Protein AF-A0A7V1M1U3-F1 (afdb_monomer_lite)

pLDDT: mean 82.76, std 16.08, range [41.19, 96.25]

Radius of gyration: 23.49 Å; chains: 1; bounding box: 42×39×68 Å

Sequence (114 aa):
MKEQLAQAQSALIEQKQAQELEQQLVEAGAIDVETAKVLAEARLRTGDATIEEVVSELAASKKFLFRSRKKSAAGSAVSGSPSAMKTPLEDLADQARQTGDRRALLRYLRQRRG

Foldseek 3Di:
DVVVVVVVVVVVVVVVLLVVLLVLLVVQAFPDSVVLSVQLVVVVVVDPDDSNRSSVVCCVPVVVRGDPPPPPDDDPDDDDDDPPPQDPLNVLVVVCVVPVDPVSVVVSVVVVVD

Secondary structure (DSSP, 8-state):
-HHHHHHHHHHHHHHHHHHHHHHHHHHTTBSSHHHHHHHHHHHHTTS---HHHHHHHHHHH-GGGB------------S--------HHHHHHHHHHHH--HHHHHHHHHHTT-

Structure (mmCIF, N/CA/C/O backbone):
data_AF-A0A7V1M1U3-F1
#
_entry.id   AF-A0A7V1M1U3-F1
#
loop_
_atom_site.group_PDB
_atom_site.id
_atom_site.type_symbol
_atom_site.label_atom_id
_atom_site.label_alt_id
_atom_site.label_comp_id
_atom_site.label_asym_id
_atom_site.label_entity_id
_atom_site.label_seq_id
_atom_site.pdbx_PDB_ins_code
_atom_site.Cartn_x
_atom_site.Cartn_y
_atom_site.Cartn_z
_atom_site.occupancy
_atom_site.B_iso_or_equiv
_atom_site.auth_seq_id
_atom_site.auth_comp_id
_atom_site.auth_asym_id
_atom_site.auth_atom_id
_atom_site.pdbx_PDB_model_num
ATOM 1 N N . MET A 1 1 ? -20.514 -2.313 31.262 1.00 66.19 1 MET A N 1
ATOM 2 C CA . MET A 1 1 ? -21.229 -2.426 29.967 1.00 66.19 1 MET A CA 1
ATOM 3 C C . MET A 1 1 ? -20.938 -1.275 29.006 1.00 66.19 1 MET A C 1
ATOM 5 O O . MET A 1 1 ? -20.500 -1.571 27.907 1.00 66.19 1 MET A O 1
ATOM 9 N N . LYS A 1 2 ? -21.126 0.009 29.364 1.00 76.62 2 LYS A N 1
ATOM 10 C CA . LYS A 1 2 ? -20.846 1.127 28.430 1.00 76.62 2 LYS A CA 1
ATOM 11 C C . LYS A 1 2 ? -19.377 1.202 27.975 1.00 76.62 2 LYS A C 1
ATOM 13 O O . LYS A 1 2 ? -19.125 1.387 26.793 1.00 76.62 2 LYS A O 1
ATOM 18 N N . GLU A 1 3 ? -18.427 0.970 28.881 1.00 77.56 3 GLU A N 1
ATOM 19 C CA . GLU A 1 3 ? -16.985 0.950 28.564 1.00 77.56 3 GLU A CA 1
ATOM 20 C C . GLU A 1 3 ? -16.582 -0.216 27.651 1.00 77.56 3 GLU A C 1
ATOM 22 O O . GLU A 1 3 ? -15.816 -0.029 26.715 1.00 77.56 3 GLU A O 1
ATOM 27 N N . GLN A 1 4 ? -17.157 -1.403 27.868 1.00 80.31 4 GLN A N 1
ATOM 28 C CA . GLN A 1 4 ? -16.930 -2.574 27.008 1.00 80.31 4 GLN A CA 1
ATOM 29 C C . GLN A 1 4 ? -17.452 -2.340 25.584 1.00 80.31 4 GLN A C 1
ATOM 31 O O . GLN A 1 4 ? -16.834 -2.776 24.619 1.00 80.31 4 GLN A O 1
ATOM 36 N N . LEU A 1 5 ? -18.570 -1.620 25.451 1.00 84.12 5 LEU A N 1
ATOM 37 C CA . LEU A 1 5 ? -19.126 -1.226 24.157 1.00 84.12 5 LEU A CA 1
ATOM 38 C C . LEU A 1 5 ? -18.211 -0.232 23.431 1.00 84.12 5 LEU A C 1
ATOM 40 O O . LEU A 1 5 ? -17.962 -0.401 22.242 1.00 84.12 5 LEU A O 1
ATOM 44 N N . ALA A 1 6 ? -17.669 0.756 24.148 1.00 84.88 6 ALA A N 1
ATOM 45 C CA . ALA A 1 6 ? -16.731 1.727 23.586 1.00 84.88 6 ALA A CA 1
ATOM 46 C C . ALA A 1 6 ? -15.411 1.073 23.138 1.00 84.88 6 ALA A C 1
ATOM 48 O O . ALA A 1 6 ? -14.944 1.345 22.037 1.00 84.88 6 ALA A O 1
ATOM 49 N N . GLN A 1 7 ? -14.854 0.161 23.943 1.00 83.56 7 GLN A N 1
ATOM 50 C CA . GLN A 1 7 ? -13.646 -0.599 23.589 1.00 83.56 7 GLN A CA 1
ATOM 51 C C . GLN A 1 7 ? -13.867 -1.524 22.388 1.00 83.56 7 GLN A C 1
ATOM 53 O O . GLN A 1 7 ? -13.019 -1.618 21.505 1.00 83.56 7 GLN A O 1
ATOM 58 N N . ALA A 1 8 ? -15.019 -2.197 22.324 1.00 85.56 8 ALA A N 1
ATOM 59 C CA . ALA A 1 8 ? -15.358 -3.026 21.174 1.00 85.56 8 ALA A CA 1
ATOM 60 C C . ALA A 1 8 ? -15.524 -2.181 19.901 1.00 85.56 8 ALA A C 1
ATOM 62 O O . ALA A 1 8 ? -15.092 -2.596 18.830 1.00 85.56 8 ALA A O 1
ATOM 63 N N . GLN A 1 9 ? -16.117 -0.988 20.010 1.00 87.62 9 GLN A N 1
ATOM 64 C CA . GLN A 1 9 ? -16.269 -0.064 18.886 1.00 87.62 9 GLN A CA 1
ATOM 65 C C . GLN A 1 9 ? -14.926 0.481 18.394 1.00 87.62 9 GLN A C 1
ATOM 67 O O . GLN A 1 9 ? -14.708 0.500 17.185 1.00 87.62 9 GLN A O 1
ATOM 72 N N . SER A 1 10 ? -14.021 0.877 19.294 1.00 86.38 10 SER A N 1
ATOM 73 C CA . SER A 1 10 ? -12.695 1.370 18.903 1.00 86.38 10 SER A CA 1
ATOM 74 C C . SER A 1 10 ? -11.872 0.284 18.215 1.00 86.38 10 SER A C 1
ATOM 76 O O . SER A 1 10 ? -11.345 0.525 17.134 1.00 86.38 10 SER A O 1
ATOM 78 N N . ALA A 1 11 ? -11.861 -0.938 18.759 1.00 86.56 11 ALA A N 1
ATOM 79 C CA . ALA A 1 11 ? -11.167 -2.071 18.146 1.00 86.56 11 ALA A CA 1
ATOM 80 C C . ALA A 1 11 ? -11.703 -2.390 16.738 1.00 86.56 11 ALA A C 1
ATOM 82 O O . ALA A 1 11 ? -10.939 -2.705 15.828 1.00 86.56 11 ALA A O 1
ATOM 83 N N . LEU A 1 12 ? -13.019 -2.267 16.533 1.00 91.12 12 LEU A N 1
ATOM 84 C CA . LEU A 1 12 ? -13.647 -2.488 15.229 1.00 91.12 12 LEU A CA 1
ATOM 85 C C . LEU A 1 12 ? -13.255 -1.394 14.222 1.00 91.12 12 LEU A C 1
ATOM 87 O O . LEU A 1 12 ? -13.033 -1.683 13.048 1.00 91.12 12 LEU A O 1
ATOM 91 N N . ILE A 1 13 ? -13.156 -0.139 14.668 1.00 89.44 13 ILE A N 1
ATOM 92 C CA . ILE A 1 13 ? -12.702 0.978 13.829 1.00 89.44 13 ILE A CA 1
ATOM 93 C C . ILE A 1 13 ? -11.239 0.778 13.424 1.00 89.44 13 ILE A C 1
ATOM 95 O O . ILE A 1 13 ? -10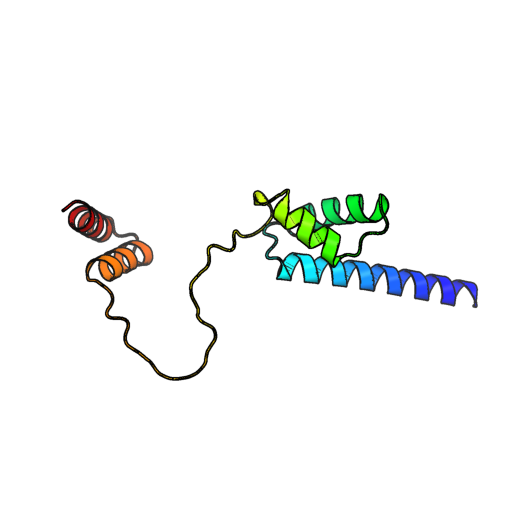.928 0.859 12.238 1.00 89.44 13 ILE A O 1
ATOM 99 N N . GLU A 1 14 ? -10.368 0.451 14.376 1.00 88.38 14 GLU A N 1
ATOM 100 C CA . GLU A 1 14 ? -8.947 0.189 14.120 1.00 88.38 14 GLU A CA 1
ATOM 101 C C . GLU A 1 14 ? -8.757 -0.973 13.140 1.00 88.38 14 GLU A C 1
ATOM 103 O O . GLU A 1 14 ? -7.996 -0.867 12.178 1.00 88.38 14 GLU A O 1
ATOM 108 N N . GLN A 1 15 ? -9.507 -2.063 13.325 1.00 90.94 15 GLN A N 1
ATOM 109 C CA . GLN A 1 15 ? -9.451 -3.211 12.426 1.00 90.94 15 GLN A CA 1
ATOM 110 C C . GLN A 1 15 ? -9.903 -2.851 11.004 1.00 90.94 15 GLN A C 1
ATOM 112 O O . GLN A 1 15 ? -9.280 -3.284 10.035 1.00 90.94 15 GLN A O 1
ATOM 117 N N . LYS A 1 16 ? -10.961 -2.042 10.866 1.00 91.50 16 LYS A N 1
ATOM 118 C CA . LYS A 1 16 ? -11.437 -1.571 9.559 1.00 91.50 16 LYS A CA 1
ATOM 119 C C . LYS A 1 16 ? -10.403 -0.702 8.856 1.00 91.50 16 LYS A C 1
ATOM 121 O O . LYS A 1 16 ? -10.144 -0.929 7.681 1.00 91.50 16 LYS A O 1
ATOM 126 N N . GLN A 1 17 ? -9.789 0.236 9.573 1.00 90.56 17 GLN A N 1
ATOM 127 C CA . GLN A 1 17 ? -8.743 1.096 9.016 1.00 90.56 17 GLN A CA 1
ATOM 128 C C . GLN A 1 17 ? -7.516 0.291 8.580 1.00 90.56 17 GLN A C 1
ATOM 130 O O . GLN A 1 17 ? -6.964 0.536 7.510 1.00 90.56 17 GLN A O 1
ATOM 135 N N . ALA A 1 18 ? -7.111 -0.707 9.371 1.00 91.00 18 ALA A N 1
ATOM 136 C CA . ALA A 1 18 ? -6.007 -1.5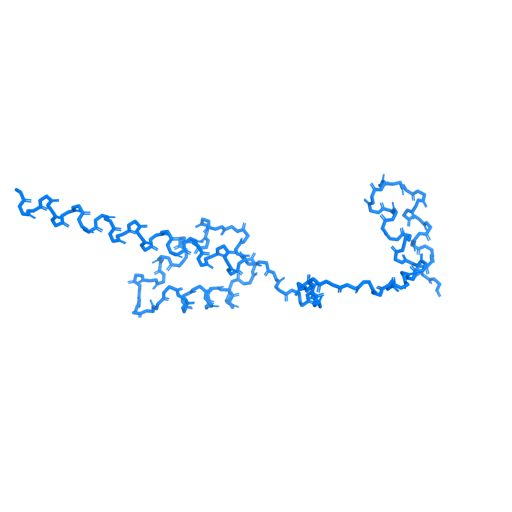91 9.012 1.00 91.00 18 ALA A CA 1
ATOM 137 C C . ALA A 1 18 ? -6.305 -2.394 7.735 1.00 91.00 18 ALA A C 1
ATOM 139 O O . ALA A 1 18 ? -5.439 -2.513 6.868 1.00 91.00 18 ALA A O 1
ATOM 140 N N . GLN A 1 19 ? -7.530 -2.912 7.605 1.00 94.19 19 GLN A N 1
ATOM 141 C CA . GLN A 1 19 ? -7.964 -3.656 6.423 1.00 94.19 19 GLN A CA 1
ATOM 142 C C . GLN A 1 19 ? -8.059 -2.759 5.180 1.00 94.19 19 GLN A C 1
ATOM 144 O O . GLN A 1 19 ? -7.640 -3.162 4.096 1.00 94.19 19 GLN A O 1
ATOM 149 N N . GLU A 1 20 ? -8.576 -1.541 5.335 1.00 94.62 20 GLU A N 1
ATOM 150 C CA . GLU A 1 20 ? -8.661 -0.546 4.265 1.00 94.62 20 GLU A CA 1
ATOM 151 C C . GLU A 1 20 ? -7.271 -0.153 3.750 1.00 94.62 20 GLU A C 1
ATOM 153 O O . GLU A 1 20 ? -7.033 -0.163 2.542 1.00 94.62 20 GLU A O 1
ATOM 158 N N . LEU A 1 21 ? -6.323 0.108 4.656 1.00 95.25 21 LEU A N 1
ATOM 159 C CA . LEU A 1 21 ? -4.937 0.403 4.297 1.00 95.25 21 LEU A CA 1
ATOM 160 C C . LEU A 1 21 ? -4.296 -0.748 3.513 1.00 95.25 21 LEU A C 1
ATOM 162 O O . LEU A 1 21 ? -3.659 -0.521 2.484 1.00 95.25 21 LEU A O 1
ATOM 166 N N . GLU A 1 22 ? -4.466 -1.982 3.982 1.00 95.88 22 GLU A N 1
ATOM 167 C CA . GLU A 1 22 ? -3.925 -3.163 3.310 1.00 95.88 22 GLU A CA 1
ATOM 168 C C . GLU A 1 22 ? -4.503 -3.318 1.899 1.00 95.88 22 GLU A C 1
ATOM 170 O O . GLU A 1 22 ? -3.756 -3.516 0.936 1.00 95.88 22 GLU A O 1
ATOM 175 N N . GLN A 1 23 ? -5.818 -3.143 1.755 1.00 96.25 23 GLN A N 1
ATOM 176 C CA . GLN A 1 23 ? -6.489 -3.211 0.464 1.00 96.25 23 GLN A CA 1
ATOM 177 C C . GLN A 1 23 ? -5.955 -2.148 -0.507 1.00 96.25 23 GLN A C 1
ATOM 179 O O . GLN A 1 23 ? -5.599 -2.478 -1.641 1.00 96.25 23 GLN A O 1
ATOM 184 N N . GLN A 1 24 ? -5.806 -0.898 -0.062 1.00 95.81 24 GLN A N 1
ATOM 185 C CA . GLN A 1 24 ? -5.271 0.171 -0.908 1.00 95.81 24 GLN A CA 1
ATOM 186 C C . GLN A 1 24 ? -3.814 -0.063 -1.316 1.00 95.81 24 GLN A C 1
ATOM 188 O O . GLN A 1 24 ? -3.434 0.222 -2.453 1.00 95.81 24 GLN A O 1
ATOM 193 N N . LEU A 1 25 ? -2.985 -0.619 -0.430 1.00 95.38 25 LEU A N 1
ATOM 194 C CA . LEU A 1 25 ? -1.602 -0.976 -0.756 1.00 95.38 25 LEU A CA 1
ATOM 195 C C . LEU A 1 25 ? -1.534 -2.070 -1.826 1.00 95.38 25 LEU A C 1
ATOM 197 O O . LEU A 1 25 ? -0.726 -1.979 -2.758 1.00 95.38 25 LEU A O 1
ATOM 201 N N . VAL A 1 26 ? -2.399 -3.081 -1.728 1.00 94.38 26 VAL A N 1
ATOM 202 C CA . VAL A 1 26 ? -2.512 -4.144 -2.734 1.00 94.38 26 VAL A CA 1
ATOM 203 C C . VAL A 1 26 ? -2.983 -3.577 -4.075 1.00 94.38 26 VAL A C 1
ATOM 205 O O . VAL A 1 26 ? -2.369 -3.862 -5.105 1.00 94.38 26 VAL A O 1
ATOM 208 N N . GLU A 1 27 ? -4.009 -2.726 -4.081 1.00 93.31 27 GLU A N 1
ATOM 209 C CA . GLU A 1 27 ? -4.538 -2.076 -5.290 1.00 93.31 27 GLU A CA 1
ATOM 210 C C . GLU A 1 27 ? -3.521 -1.122 -5.943 1.00 93.31 27 GLU A C 1
ATOM 212 O O . GLU A 1 27 ? -3.404 -1.053 -7.173 1.00 93.31 27 GLU A O 1
ATOM 217 N N . ALA A 1 28 ? -2.708 -0.439 -5.134 1.00 92.31 28 ALA A N 1
ATOM 218 C CA . ALA A 1 28 ? -1.574 0.358 -5.596 1.00 92.31 28 ALA A CA 1
ATOM 219 C C . ALA A 1 28 ? -0.428 -0.502 -6.164 1.00 92.31 28 ALA A C 1
ATOM 221 O O . ALA A 1 28 ? 0.470 0.017 -6.835 1.00 92.31 28 ALA A O 1
ATOM 222 N N . GLY A 1 29 ? -0.467 -1.819 -5.951 1.00 93.69 29 GLY A N 1
ATOM 223 C CA . GLY A 1 29 ? 0.497 -2.776 -6.473 1.00 93.69 29 GLY A CA 1
ATOM 224 C C . GLY A 1 29 ? 1.747 -2.906 -5.611 1.00 93.69 29 GLY A C 1
ATOM 225 O O . GLY A 1 29 ? 2.829 -3.099 -6.171 1.00 93.69 29 GLY A O 1
ATOM 226 N N . ALA A 1 30 ? 1.629 -2.790 -4.286 1.00 95.25 30 ALA A N 1
ATOM 227 C CA . ALA A 1 30 ? 2.730 -3.067 -3.370 1.00 95.25 30 ALA A CA 1
ATOM 228 C C . ALA A 1 30 ? 3.296 -4.482 -3.609 1.00 95.25 30 ALA A C 1
ATOM 230 O O . ALA A 1 30 ? 2.567 -5.463 -3.754 1.00 95.25 30 ALA A O 1
ATOM 231 N N . ILE A 1 31 ? 4.620 -4.574 -3.710 1.00 94.50 31 ILE A N 1
ATOM 232 C CA . ILE A 1 31 ? 5.361 -5.836 -3.845 1.00 94.50 31 ILE A CA 1
ATOM 233 C C . ILE A 1 31 ? 5.549 -6.466 -2.463 1.00 94.50 31 ILE A C 1
ATOM 235 O O . ILE A 1 31 ? 5.456 -7.682 -2.326 1.00 94.50 31 ILE A O 1
ATOM 239 N N . ASP A 1 32 ? 5.791 -5.620 -1.463 1.00 95.00 32 ASP A N 1
ATOM 240 C CA . ASP A 1 32 ? 5.902 -5.972 -0.053 1.00 95.00 32 ASP A CA 1
ATOM 241 C C . ASP A 1 32 ? 4.897 -5.122 0.733 1.00 95.00 32 ASP A C 1
ATOM 243 O O . ASP A 1 32 ? 5.131 -3.942 1.014 1.00 95.00 32 ASP A O 1
ATOM 247 N N . VAL A 1 33 ? 3.737 -5.721 1.004 1.00 94.62 33 VAL A N 1
ATOM 248 C CA . VAL A 1 33 ? 2.609 -5.061 1.672 1.00 94.62 33 VAL A CA 1
ATOM 249 C C . VAL A 1 33 ? 2.945 -4.742 3.126 1.00 94.62 33 VAL A C 1
ATOM 251 O O . VAL A 1 33 ? 2.622 -3.651 3.580 1.00 94.62 33 VAL A O 1
ATOM 254 N N . GLU A 1 34 ? 3.653 -5.627 3.829 1.00 95.19 34 GLU A N 1
ATOM 255 C CA . GLU A 1 34 ? 4.019 -5.430 5.237 1.00 95.19 34 GLU A CA 1
ATOM 256 C C . GLU A 1 34 ? 4.974 -4.247 5.403 1.00 95.19 34 GLU A C 1
ATOM 258 O O . GLU A 1 34 ? 4.724 -3.336 6.196 1.00 95.19 34 GLU A O 1
ATOM 263 N N . THR A 1 35 ? 6.032 -4.188 4.588 1.00 95.81 35 THR A N 1
ATOM 264 C CA . THR A 1 35 ? 6.958 -3.048 4.617 1.00 95.81 35 THR A CA 1
ATOM 265 C C . THR A 1 35 ? 6.246 -1.747 4.242 1.00 95.81 35 THR A C 1
ATOM 267 O O . THR A 1 35 ? 6.461 -0.712 4.879 1.00 95.81 35 THR A O 1
ATOM 270 N N . ALA A 1 36 ? 5.380 -1.772 3.225 1.00 95.25 36 ALA A N 1
ATOM 271 C CA . ALA A 1 36 ? 4.627 -0.588 2.822 1.00 95.25 36 ALA A CA 1
ATOM 272 C C . ALA A 1 36 ? 3.624 -0.136 3.900 1.00 95.25 36 ALA A C 1
ATOM 274 O O . ALA A 1 36 ? 3.490 1.066 4.130 1.00 95.25 36 ALA A O 1
ATOM 275 N N . LYS A 1 37 ? 2.995 -1.077 4.609 1.00 95.75 37 LYS A N 1
ATOM 276 C CA . LYS A 1 37 ? 2.077 -0.827 5.724 1.00 95.75 37 LYS A CA 1
ATOM 277 C C . LYS A 1 37 ? 2.775 -0.136 6.886 1.00 95.75 37 LYS A C 1
ATOM 279 O O . LYS A 1 37 ? 2.315 0.918 7.309 1.00 95.75 37 LYS A O 1
ATOM 284 N N . VAL A 1 38 ? 3.926 -0.642 7.335 1.00 95.69 38 VAL A N 1
ATOM 285 C CA . VAL A 1 38 ? 4.708 -0.011 8.416 1.00 95.69 38 VAL A CA 1
ATOM 286 C C . VAL A 1 38 ? 5.074 1.438 8.069 1.00 95.69 38 VAL A C 1
ATOM 288 O O . VAL A 1 38 ? 4.989 2.332 8.912 1.00 95.69 38 VAL A O 1
ATOM 291 N N . LEU A 1 39 ? 5.454 1.697 6.814 1.00 95.12 39 LEU A N 1
ATOM 292 C CA . LEU A 1 39 ? 5.778 3.049 6.353 1.00 95.12 39 LEU A CA 1
ATOM 293 C C . LEU A 1 39 ? 4.543 3.953 6.255 1.00 95.12 39 LEU A C 1
ATOM 295 O O . LEU A 1 39 ? 4.636 5.136 6.581 1.00 95.12 39 LEU A O 1
ATOM 299 N N . ALA A 1 40 ? 3.407 3.417 5.811 1.00 94.50 40 ALA A N 1
ATOM 300 C CA . ALA A 1 40 ? 2.153 4.155 5.726 1.00 94.50 40 ALA A CA 1
ATOM 301 C C . ALA A 1 40 ? 1.610 4.509 7.118 1.00 94.50 40 ALA A C 1
ATOM 303 O O . ALA A 1 40 ? 1.278 5.666 7.366 1.00 94.50 40 ALA A O 1
ATOM 304 N N . GLU A 1 41 ? 1.615 3.563 8.060 1.00 93.56 41 GLU A N 1
ATOM 305 C CA . GLU A 1 41 ? 1.233 3.798 9.456 1.00 93.56 41 GLU A CA 1
ATOM 306 C C . GLU A 1 41 ? 2.108 4.869 10.114 1.00 93.56 41 GLU A C 1
ATOM 308 O O . GLU A 1 41 ? 1.601 5.738 10.825 1.00 93.56 41 GLU A O 1
ATOM 313 N N . ALA A 1 42 ? 3.420 4.855 9.854 1.00 92.75 42 ALA A N 1
ATOM 314 C CA . ALA A 1 42 ? 4.320 5.887 10.356 1.00 92.75 42 ALA A CA 1
ATOM 315 C C . ALA A 1 42 ? 3.942 7.288 9.843 1.00 92.75 42 ALA A C 1
ATOM 317 O O . ALA A 1 42 ? 4.016 8.247 10.608 1.00 92.75 42 ALA A O 1
ATOM 318 N N . ARG A 1 43 ? 3.497 7.408 8.583 1.00 91.69 43 ARG A N 1
ATOM 319 C CA . ARG A 1 43 ? 3.054 8.685 7.998 1.00 91.69 43 ARG A CA 1
ATOM 320 C C . ARG A 1 43 ? 1.699 9.139 8.531 1.00 91.69 43 ARG A C 1
ATOM 322 O O . ARG A 1 43 ? 1.573 10.307 8.892 1.00 91.69 43 ARG A O 1
ATOM 329 N N . LEU A 1 44 ? 0.740 8.220 8.655 1.00 90.88 44 LEU A N 1
ATOM 330 C CA . LEU A 1 44 ? -0.592 8.484 9.218 1.00 90.88 44 LEU A CA 1
ATOM 331 C C . LEU A 1 44 ? -0.531 8.973 10.673 1.00 90.88 44 LEU A C 1
ATOM 333 O O . LEU A 1 44 ? -1.375 9.747 11.098 1.00 90.88 44 LEU A O 1
ATOM 337 N N . ARG A 1 45 ? 0.485 8.569 11.449 1.00 88.12 45 ARG A N 1
ATOM 338 C CA . ARG A 1 45 ? 0.689 9.079 12.819 1.00 88.12 45 ARG A CA 1
ATOM 339 C C . ARG A 1 45 ? 1.219 10.512 12.873 1.00 88.12 45 ARG A C 1
ATOM 341 O O . ARG A 1 45 ? 1.086 11.161 13.905 1.00 88.12 45 ARG A O 1
ATOM 348 N N . THR A 1 46 ? 1.882 10.976 11.815 1.00 83.12 46 THR A N 1
ATOM 349 C CA . THR A 1 46 ? 2.584 12.272 11.794 1.00 83.12 46 THR A CA 1
ATOM 350 C C . THR A 1 46 ? 1.813 13.394 11.102 1.00 83.12 46 THR A C 1
ATOM 352 O O . THR A 1 46 ? 2.266 14.535 11.148 1.00 83.12 46 THR A O 1
ATOM 355 N N . GLY A 1 47 ? 0.668 13.109 10.478 1.00 79.12 47 GLY A N 1
ATOM 356 C CA . GLY A 1 47 ? -0.142 14.128 9.815 1.00 79.12 47 GLY A CA 1
ATOM 357 C C . GLY A 1 47 ? -1.584 13.693 9.576 1.00 79.12 47 GLY A C 1
ATOM 358 O O . GLY A 1 47 ? -1.902 12.514 9.665 1.00 79.12 47 GLY A O 1
ATOM 359 N N . ASP A 1 48 ? -2.431 14.654 9.215 1.00 78.38 48 ASP A N 1
ATOM 360 C CA . ASP A 1 48 ? -3.868 14.461 8.958 1.00 78.38 48 ASP A CA 1
ATOM 361 C C . ASP A 1 48 ? -4.170 13.953 7.533 1.00 78.38 48 ASP A C 1
ATOM 363 O O . ASP A 1 48 ? -5.227 14.231 6.968 1.00 78.38 48 ASP A O 1
ATOM 367 N N . ALA A 1 49 ? -3.222 13.245 6.917 1.00 87.31 49 ALA A N 1
ATOM 368 C CA . ALA A 1 49 ? -3.387 12.730 5.564 1.00 87.31 49 ALA A CA 1
ATOM 369 C C . ALA A 1 49 ? -4.324 11.516 5.549 1.00 87.31 49 ALA A C 1
ATOM 371 O O .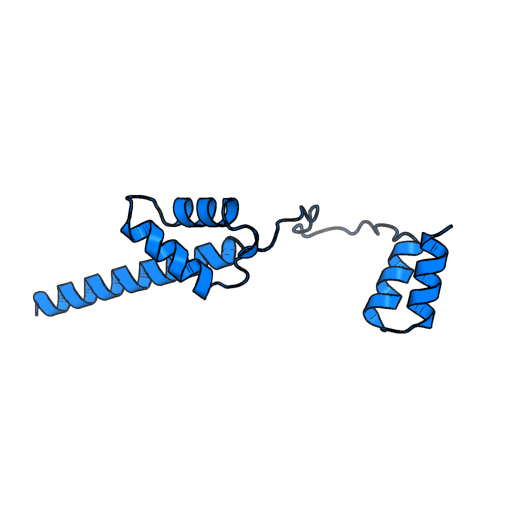 ALA A 1 49 ? -4.315 10.677 6.452 1.00 87.31 49 ALA A O 1
ATOM 372 N N . THR A 1 50 ? -5.110 11.396 4.487 1.00 91.81 50 THR A N 1
ATOM 373 C CA . THR A 1 50 ? -5.945 10.216 4.246 1.00 91.81 50 THR A CA 1
ATOM 374 C C . THR A 1 50 ? -5.092 9.010 3.839 1.00 91.81 50 THR A C 1
ATOM 376 O O . THR A 1 50 ? -3.968 9.150 3.350 1.00 91.81 50 THR A O 1
ATOM 379 N N . ILE A 1 51 ? -5.634 7.798 4.010 1.00 92.50 51 ILE A N 1
ATOM 380 C CA . ILE A 1 51 ? -4.969 6.549 3.596 1.00 92.50 51 ILE A CA 1
ATOM 381 C C . ILE A 1 51 ? -4.579 6.617 2.107 1.00 92.50 51 ILE A C 1
ATOM 383 O O . ILE A 1 51 ? -3.442 6.297 1.756 1.00 92.50 51 ILE A O 1
ATOM 387 N N . GLU A 1 52 ? -5.468 7.135 1.255 1.00 93.31 52 GLU A N 1
ATOM 388 C CA . GLU A 1 52 ? -5.238 7.270 -0.190 1.00 93.31 52 GLU A CA 1
ATOM 389 C C . GLU A 1 52 ? -4.056 8.190 -0.510 1.00 93.31 52 GLU A C 1
ATOM 391 O O . GLU A 1 52 ? -3.180 7.845 -1.310 1.00 93.31 52 GLU A O 1
ATOM 396 N N . GLU A 1 53 ? -4.000 9.355 0.139 1.00 93.75 53 GLU A N 1
ATOM 397 C CA . GLU A 1 53 ? -2.911 10.316 -0.027 1.00 93.75 53 GLU A CA 1
ATOM 398 C C . GLU A 1 53 ? -1.578 9.691 0.382 1.00 93.75 53 GLU A C 1
ATOM 400 O O . GLU A 1 53 ? -0.619 9.730 -0.394 1.00 93.75 53 GLU A O 1
ATOM 405 N N . VAL A 1 54 ? -1.538 9.024 1.538 1.00 95.19 54 VAL A N 1
ATOM 406 C CA . VAL A 1 54 ? -0.333 8.355 2.042 1.00 95.19 54 VAL A CA 1
ATOM 407 C C . VAL A 1 54 ? 0.140 7.263 1.086 1.00 95.19 54 VAL A C 1
ATOM 409 O O . VAL A 1 54 ? 1.329 7.209 0.761 1.00 95.19 54 VAL A O 1
ATOM 412 N N . VAL A 1 55 ? -0.763 6.412 0.594 1.00 94.94 55 VAL A N 1
ATOM 413 C CA . VAL A 1 55 ? -0.427 5.340 -0.354 1.00 94.94 55 VAL A CA 1
ATOM 414 C C . VAL A 1 55 ? 0.085 5.919 -1.674 1.00 94.94 55 VAL A C 1
ATOM 416 O O . VAL A 1 55 ? 1.100 5.450 -2.200 1.00 94.94 55 VAL A O 1
ATOM 419 N N . SER A 1 56 ? -0.555 6.969 -2.195 1.00 93.62 56 SER A N 1
ATOM 420 C CA . SER A 1 56 ? -0.145 7.623 -3.444 1.00 93.62 56 SER A CA 1
ATOM 421 C C . SER A 1 56 ? 1.245 8.264 -3.338 1.00 93.62 56 SER A C 1
ATOM 423 O O . SER A 1 56 ? 2.092 8.103 -4.224 1.00 93.62 56 SER A O 1
ATOM 425 N N . GLU A 1 57 ? 1.527 8.926 -2.218 1.00 93.81 57 GLU A N 1
ATOM 426 C CA . GLU A 1 57 ? 2.803 9.574 -1.947 1.00 93.81 57 GLU A CA 1
ATOM 427 C C . GLU A 1 57 ? 3.908 8.536 -1.697 1.00 93.81 57 GLU A C 1
ATOM 429 O O . GLU A 1 57 ? 5.054 8.693 -2.144 1.00 93.81 57 GLU A O 1
ATOM 434 N N . LEU A 1 58 ? 3.577 7.433 -1.021 1.00 94.38 58 LEU A N 1
ATOM 435 C CA . LEU A 1 58 ? 4.489 6.315 -0.811 1.00 94.38 58 LEU A CA 1
ATOM 436 C C . LEU A 1 58 ? 4.839 5.649 -2.148 1.00 94.38 58 LEU A C 1
ATOM 438 O O . LEU A 1 58 ? 6.018 5.411 -2.415 1.00 94.38 58 LEU A O 1
ATOM 442 N N . ALA A 1 59 ? 3.861 5.452 -3.035 1.00 93.38 59 ALA A N 1
ATOM 443 C CA . ALA A 1 59 ? 4.085 4.931 -4.383 1.00 93.38 59 ALA A CA 1
ATOM 444 C C . ALA A 1 59 ? 4.966 5.856 -5.238 1.00 93.38 59 ALA A C 1
ATOM 446 O O . ALA A 1 59 ? 5.831 5.385 -5.985 1.00 93.38 59 ALA A O 1
ATOM 447 N N . ALA A 1 60 ? 4.804 7.174 -5.101 1.00 92.00 60 ALA A N 1
ATOM 448 C CA . ALA A 1 60 ? 5.617 8.159 -5.808 1.00 92.00 60 ALA A CA 1
ATOM 449 C C . ALA A 1 60 ? 7.066 8.224 -5.287 1.00 92.00 60 ALA A C 1
ATOM 451 O O . ALA A 1 60 ? 8.010 8.272 -6.085 1.00 92.00 60 ALA A O 1
ATOM 452 N N . SER A 1 61 ? 7.248 8.206 -3.963 1.00 93.56 61 SER A N 1
ATOM 453 C CA . SER A 1 61 ? 8.546 8.399 -3.294 1.00 93.56 61 SER A CA 1
ATOM 454 C C . SER A 1 61 ? 9.364 7.112 -3.134 1.00 93.56 61 SER A C 1
ATOM 456 O O . SER A 1 61 ? 10.596 7.150 -3.169 1.00 93.56 61 SER A O 1
ATOM 458 N N . LYS A 1 62 ? 8.709 5.954 -2.998 1.00 93.31 62 LYS A N 1
ATOM 459 C CA . LYS A 1 62 ? 9.325 4.635 -2.779 1.00 93.31 62 LYS A CA 1
ATOM 460 C C . LYS A 1 62 ? 8.946 3.659 -3.890 1.00 93.31 62 LYS A C 1
ATOM 462 O O . LYS A 1 62 ? 8.487 2.552 -3.639 1.00 93.31 62 LYS A O 1
ATOM 467 N N . LYS A 1 63 ? 9.212 4.045 -5.141 1.00 91.81 63 LYS A N 1
ATOM 468 C CA . LYS A 1 63 ? 8.859 3.271 -6.351 1.00 91.81 63 LYS A CA 1
ATOM 469 C C . LYS A 1 63 ? 9.296 1.801 -6.336 1.00 91.81 63 LYS A C 1
ATOM 471 O O . LYS A 1 63 ? 8.683 0.999 -7.019 1.00 91.81 63 LYS A O 1
ATOM 476 N N . PHE A 1 64 ? 10.349 1.447 -5.597 1.00 92.44 64 PHE A N 1
ATOM 477 C CA . PHE A 1 64 ? 10.839 0.069 -5.480 1.00 92.44 64 PHE A CA 1
ATOM 478 C C . PHE A 1 64 ? 9.934 -0.844 -4.636 1.00 92.44 64 PHE A C 1
ATOM 480 O O . PHE A 1 64 ? 10.026 -2.058 -4.771 1.00 92.44 64 PHE A O 1
ATOM 487 N N . LEU A 1 65 ? 9.064 -0.281 -3.790 1.00 94.19 65 LEU A N 1
ATOM 488 C CA . LEU A 1 65 ? 8.071 -1.038 -3.021 1.00 94.19 65 LEU A CA 1
ATOM 489 C C . LEU A 1 65 ? 6.820 -1.360 -3.837 1.00 94.19 65 LEU A C 1
ATOM 491 O O . LEU A 1 65 ? 6.012 -2.174 -3.405 1.00 94.19 65 LEU A O 1
ATOM 495 N N . PHE A 1 66 ? 6.655 -0.747 -5.008 1.00 94.69 66 PHE A N 1
ATOM 496 C CA . PHE A 1 66 ? 5.467 -0.886 -5.836 1.00 94.69 66 PHE A CA 1
ATOM 497 C C . PHE A 1 66 ? 5.843 -1.447 -7.195 1.00 94.69 66 PHE A C 1
ATOM 499 O O . PHE A 1 66 ? 6.906 -1.172 -7.757 1.00 94.69 66 PHE A O 1
ATOM 506 N N . ARG A 1 67 ? 4.940 -2.231 -7.774 1.00 88.38 67 ARG A N 1
ATOM 507 C CA . ARG A 1 67 ? 5.073 -2.661 -9.157 1.00 88.38 67 ARG A CA 1
ATOM 508 C C . ARG A 1 67 ? 5.085 -1.412 -10.021 1.00 88.38 67 ARG A C 1
ATOM 510 O O . ARG A 1 67 ? 4.128 -0.641 -10.036 1.00 88.38 67 ARG A O 1
ATOM 517 N N . SER A 1 68 ? 6.161 -1.221 -10.784 1.00 77.00 68 SER A N 1
ATOM 518 C CA . SER A 1 68 ? 6.165 -0.179 -11.801 1.00 77.00 68 SER A CA 1
ATOM 519 C C . SER A 1 68 ? 4.978 -0.443 -12.724 1.00 77.00 68 SER A C 1
ATOM 521 O O . SER A 1 68 ? 4.960 -1.475 -13.404 1.00 77.00 68 SER A O 1
ATOM 523 N N . ARG A 1 69 ? 4.011 0.481 -12.789 1.00 64.44 69 ARG A N 1
ATOM 524 C CA . ARG A 1 69 ? 3.082 0.558 -13.919 1.00 64.44 69 ARG A CA 1
ATOM 525 C C . ARG A 1 69 ? 3.910 0.917 -15.155 1.00 64.44 69 ARG A C 1
ATOM 527 O O . ARG A 1 69 ? 3.857 2.037 -15.654 1.00 64.44 69 ARG A O 1
ATOM 534 N N . LYS A 1 70 ? 4.705 -0.025 -15.679 1.00 55.25 70 LYS A N 1
ATOM 535 C CA . LYS A 1 70 ? 4.960 -0.034 -17.116 1.00 55.25 70 LYS A CA 1
ATOM 536 C C . LYS A 1 70 ? 3.561 -0.051 -17.699 1.00 55.25 70 LYS A C 1
ATOM 538 O O . LYS A 1 70 ? 2.801 -0.957 -17.368 1.00 55.25 70 LYS A O 1
ATOM 543 N N . LYS A 1 71 ? 3.195 0.997 -18.441 1.00 50.25 71 LYS A N 1
ATOM 544 C CA . LYS A 1 71 ? 1.974 1.026 -19.244 1.00 50.25 71 LYS A CA 1
ATOM 545 C C . LYS A 1 71 ? 2.003 -0.227 -20.119 1.00 50.25 71 LYS A C 1
ATOM 547 O O . LYS A 1 71 ? 2.564 -0.206 -21.207 1.00 50.25 71 LYS A O 1
ATOM 552 N N . SER A 1 72 ? 1.473 -1.336 -19.614 1.00 45.62 72 SER A N 1
ATOM 553 C CA . SER A 1 72 ? 1.014 -2.412 -20.459 1.00 45.62 72 SER A CA 1
ATOM 554 C C . SER A 1 72 ? -0.164 -1.775 -21.160 1.00 45.62 72 SER A C 1
ATOM 556 O O . SER A 1 72 ? -1.160 -1.431 -20.520 1.00 45.62 72 SER A O 1
ATOM 558 N N . ALA A 1 73 ? 0.034 -1.44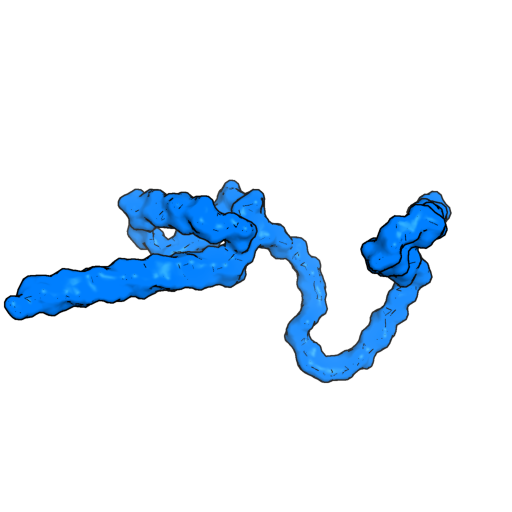5 -22.432 1.00 45.88 73 ALA A N 1
ATOM 559 C CA . ALA A 1 73 ? -1.055 -1.038 -23.290 1.00 45.88 73 ALA A CA 1
ATOM 560 C C . ALA A 1 73 ? -2.208 -2.034 -23.087 1.00 45.88 73 ALA A C 1
ATOM 562 O O . ALA A 1 73 ? -1.967 -3.237 -23.048 1.00 45.88 73 ALA A O 1
ATOM 563 N N . ALA A 1 74 ? -3.391 -1.470 -22.845 1.00 47.41 74 ALA A N 1
ATOM 564 C CA . ALA A 1 74 ? -4.733 -2.028 -22.978 1.00 47.41 74 ALA A CA 1
ATOM 565 C C . ALA A 1 74 ? -4.892 -3.562 -22.967 1.00 47.41 74 ALA A C 1
ATOM 567 O O . ALA A 1 74 ? -4.381 -4.266 -23.832 1.00 47.41 74 ALA A O 1
ATOM 568 N N . GLY A 1 75 ? -5.742 -4.069 -22.070 1.00 42.91 75 GLY A N 1
ATOM 569 C CA . GLY A 1 75 ? -6.156 -5.467 -22.156 1.00 42.91 75 GLY A CA 1
ATOM 570 C C . GLY A 1 75 ? -7.266 -5.927 -21.219 1.00 42.91 75 GLY A C 1
ATOM 571 O O . GLY A 1 75 ? -7.290 -7.106 -20.898 1.00 42.91 75 GLY A O 1
ATOM 572 N N . SER A 1 76 ? -8.174 -5.047 -20.789 1.00 44.06 76 SER A N 1
ATOM 573 C CA . SER A 1 76 ? -9.469 -5.469 -20.238 1.00 44.06 76 SER A CA 1
ATOM 574 C C . SER A 1 76 ? -10.569 -4.951 -21.154 1.00 44.06 76 SER A C 1
ATOM 576 O O . SER A 1 76 ? -11.061 -3.843 -20.975 1.00 44.06 76 SER A O 1
ATOM 578 N N . ALA A 1 77 ? -10.917 -5.741 -22.165 1.00 42.69 77 ALA A N 1
ATOM 579 C CA . ALA A 1 77 ? -12.193 -5.647 -22.857 1.00 42.69 77 ALA A CA 1
ATOM 580 C C . ALA A 1 77 ? -12.513 -7.013 -23.466 1.00 42.69 77 ALA A C 1
ATOM 582 O O . ALA A 1 77 ? -11.741 -7.584 -24.233 1.00 42.69 77 ALA A O 1
ATOM 583 N N . VAL A 1 78 ? -13.663 -7.537 -23.067 1.00 45.56 78 VAL A N 1
ATOM 584 C CA . VAL A 1 78 ? -14.362 -8.634 -23.726 1.00 45.56 78 VAL A CA 1
ATOM 585 C C . VAL A 1 78 ? -14.619 -8.250 -25.192 1.00 45.56 78 VAL A C 1
ATOM 587 O O . VAL A 1 78 ? -14.897 -7.088 -25.479 1.00 45.56 78 VAL A O 1
ATOM 590 N N . SER A 1 79 ? -14.605 -9.255 -26.074 1.00 44.16 79 SER A N 1
ATOM 591 C CA . SER A 1 79 ? -14.982 -9.259 -27.502 1.00 44.16 79 SER A CA 1
ATOM 592 C C . SER A 1 79 ? -13.857 -9.086 -28.536 1.00 44.16 79 SER A C 1
ATOM 594 O O . SER A 1 79 ? -13.078 -8.144 -28.505 1.00 44.16 79 SER A O 1
ATOM 596 N N . GLY A 1 80 ? -13.840 -10.027 -29.489 1.00 41.19 80 GLY A N 1
ATOM 597 C CA . GLY A 1 80 ? -13.288 -9.856 -30.833 1.00 41.19 80 GLY A CA 1
ATOM 598 C C . GLY A 1 80 ? -11.767 -9.852 -30.949 1.00 41.19 80 GLY A C 1
ATOM 599 O O . GLY A 1 80 ? -11.125 -8.823 -30.797 1.00 41.19 80 GLY A O 1
ATOM 600 N N . SER A 1 81 ? -11.202 -10.997 -31.329 1.00 45.34 81 SER A N 1
ATOM 601 C CA . SER A 1 81 ? -9.848 -11.091 -31.884 1.00 45.34 81 SER A CA 1
ATOM 602 C C . SER A 1 81 ? -9.619 -10.041 -32.983 1.00 45.34 81 SER A C 1
ATOM 604 O O . SER A 1 81 ? -10.376 -10.005 -33.954 1.00 45.34 81 SER A O 1
ATOM 606 N N . PRO A 1 82 ? -8.499 -9.310 -32.932 1.00 44.03 82 PRO A N 1
ATOM 607 C CA . PRO A 1 82 ? -7.620 -9.241 -34.072 1.00 44.03 82 PRO A CA 1
ATOM 608 C C . PRO A 1 82 ? -6.407 -10.088 -33.712 1.00 44.03 82 PRO A C 1
ATOM 610 O O . PRO A 1 82 ? -5.742 -9.856 -32.701 1.00 44.03 82 PRO A O 1
ATOM 613 N N . SER A 1 83 ? -6.120 -11.093 -34.536 1.00 49.00 83 SER A N 1
ATOM 614 C CA . SER A 1 83 ? -4.823 -11.753 -34.513 1.00 49.00 83 SER A CA 1
ATOM 615 C C . SER A 1 83 ? -3.778 -10.664 -34.748 1.00 49.00 83 SER A C 1
ATOM 617 O O . SER A 1 83 ? -3.554 -10.236 -35.878 1.00 49.00 83 SER A O 1
ATOM 619 N N . ALA A 1 84 ? -3.203 -10.145 -33.661 1.00 56.09 84 ALA A N 1
ATOM 620 C CA . ALA A 1 84 ? -1.974 -9.389 -33.719 1.00 56.09 84 ALA A CA 1
ATOM 621 C C . ALA A 1 84 ? -0.974 -10.382 -34.296 1.00 56.09 84 ALA A C 1
ATOM 623 O O . ALA A 1 84 ? -0.596 -11.335 -33.613 1.00 56.09 84 ALA A O 1
ATOM 624 N N . MET A 1 85 ? -0.682 -10.248 -35.593 1.00 56.28 85 MET A N 1
ATOM 625 C CA . MET A 1 85 ? 0.291 -11.091 -36.268 1.00 56.28 85 MET A CA 1
ATOM 626 C C . MET A 1 85 ? 1.592 -10.925 -35.501 1.00 56.28 85 MET A C 1
ATOM 628 O O . MET A 1 85 ? 2.256 -9.893 -35.612 1.00 56.28 85 MET A O 1
ATOM 632 N N . LYS A 1 86 ? 1.896 -11.912 -34.658 1.00 59.09 86 LYS A N 1
ATOM 633 C CA . LYS A 1 86 ? 3.137 -11.947 -33.909 1.00 59.09 86 LYS A CA 1
ATOM 634 C C . LYS A 1 86 ? 4.252 -11.897 -34.927 1.00 59.09 86 LYS A C 1
ATOM 636 O O . LYS A 1 86 ? 4.243 -12.619 -35.928 1.00 59.09 86 LYS A O 1
ATOM 641 N N . THR A 1 87 ? 5.190 -10.995 -34.707 1.00 70.19 87 THR A N 1
ATOM 642 C CA . THR A 1 87 ? 6.362 -10.961 -35.567 1.00 70.19 87 THR A CA 1
ATOM 643 C C . THR A 1 87 ? 7.136 -12.270 -35.364 1.00 70.19 87 THR A C 1
ATOM 645 O O . THR A 1 87 ? 7.176 -12.791 -34.246 1.00 70.19 87 THR A O 1
ATOM 648 N N . PRO A 1 88 ? 7.809 -12.811 -36.396 1.00 76.44 88 PRO A N 1
ATOM 649 C CA . PRO A 1 88 ? 8.593 -14.044 -36.262 1.00 76.44 88 PRO A CA 1
ATOM 650 C C . PRO A 1 88 ? 9.628 -13.992 -35.125 1.00 76.44 88 PRO A C 1
ATOM 652 O O . PRO A 1 88 ? 10.053 -15.018 -34.599 1.00 76.44 88 PRO A O 1
ATOM 655 N N . LEU A 1 89 ? 10.040 -12.784 -34.730 1.00 83.06 89 LEU A N 1
ATOM 656 C CA . LEU A 1 89 ? 10.952 -12.551 -33.620 1.00 83.06 89 LEU A CA 1
ATOM 657 C C . LEU A 1 89 ? 10.288 -12.754 -32.245 1.00 83.06 89 LEU A C 1
ATOM 659 O O . LEU A 1 89 ? 10.927 -13.288 -31.338 1.00 83.06 89 LEU A O 1
ATOM 663 N N . GLU A 1 90 ? 9.026 -12.352 -32.088 1.00 83.56 90 GLU A N 1
ATOM 664 C CA . GLU A 1 90 ? 8.256 -12.512 -30.847 1.00 83.56 90 GLU A CA 1
ATOM 665 C C . GLU A 1 90 ? 7.944 -13.982 -30.568 1.00 83.56 90 GLU A C 1
ATOM 667 O O . GLU A 1 90 ? 8.112 -14.434 -29.436 1.00 83.56 90 GLU A O 1
ATOM 672 N N . ASP A 1 91 ? 7.618 -14.759 -31.602 1.00 84.00 91 ASP A N 1
ATOM 673 C CA . ASP A 1 91 ? 7.406 -16.205 -31.469 1.00 84.00 91 ASP A CA 1
ATOM 674 C C . ASP A 1 91 ? 8.680 -16.936 -31.025 1.00 84.00 91 ASP A C 1
ATOM 676 O O . ASP A 1 91 ? 8.647 -17.814 -30.159 1.00 84.00 91 ASP A O 1
ATOM 680 N N . LEU A 1 92 ? 9.838 -16.534 -31.558 1.00 85.44 92 LEU A N 1
ATOM 681 C CA . LEU A 1 92 ? 11.130 -17.075 -31.132 1.00 85.44 92 LEU A CA 1
ATOM 682 C C . LEU A 1 92 ? 11.465 -16.692 -29.682 1.00 85.44 92 LEU A C 1
ATOM 684 O O . LEU A 1 92 ? 12.041 -17.504 -28.951 1.00 85.44 92 LEU A O 1
ATOM 688 N N . ALA A 1 93 ? 11.095 -15.483 -29.251 1.00 86.69 93 ALA A N 1
ATOM 689 C CA . ALA A 1 93 ? 11.272 -15.033 -27.872 1.00 86.69 93 ALA A CA 1
ATOM 690 C C . ALA A 1 93 ? 10.369 -15.803 -26.894 1.00 86.69 93 ALA A C 1
ATOM 692 O O . ALA A 1 93 ? 10.802 -16.154 -25.792 1.00 86.69 93 ALA A O 1
ATOM 693 N N . ASP A 1 94 ? 9.126 -16.082 -27.287 1.00 87.69 94 ASP A N 1
ATOM 694 C CA . ASP A 1 94 ? 8.174 -16.875 -26.508 1.00 87.69 94 ASP A CA 1
ATOM 695 C C . ASP A 1 94 ? 8.647 -18.326 -26.382 1.00 87.69 94 ASP A C 1
ATOM 697 O O . ASP A 1 94 ? 8.719 -18.856 -25.272 1.00 87.69 94 ASP A O 1
ATOM 701 N N . GLN A 1 95 ? 9.082 -18.939 -27.484 1.00 82.94 95 GLN A N 1
ATOM 702 C CA . GLN A 1 95 ? 9.574 -20.317 -27.488 1.00 82.94 95 GLN A CA 1
ATOM 703 C C . GLN A 1 95 ? 10.820 -20.494 -26.605 1.00 82.94 95 GLN A C 1
ATOM 705 O O . GLN A 1 95 ? 10.929 -21.481 -25.874 1.00 82.94 95 GLN A O 1
ATOM 710 N N . ALA A 1 96 ? 11.750 -19.534 -26.632 1.00 87.56 96 ALA A N 1
ATOM 711 C CA . ALA A 1 96 ? 12.936 -19.562 -25.779 1.00 87.56 96 ALA A CA 1
ATOM 712 C C . ALA A 1 96 ? 12.586 -19.414 -24.288 1.00 87.56 96 ALA A C 1
ATOM 714 O O . ALA A 1 96 ? 13.178 -20.097 -23.453 1.00 87.56 96 ALA A O 1
ATOM 715 N N . ARG A 1 97 ? 11.606 -18.562 -23.949 1.00 86.38 97 ARG A N 1
ATOM 716 C CA . ARG A 1 97 ? 11.142 -18.368 -22.563 1.00 86.38 97 ARG A CA 1
ATOM 717 C C . ARG A 1 97 ? 10.394 -19.576 -22.014 1.00 86.38 97 ARG A C 1
ATOM 719 O O . ARG A 1 97 ? 10.589 -19.921 -20.856 1.00 86.38 97 ARG A O 1
ATOM 726 N N . GLN A 1 98 ? 9.545 -20.196 -22.829 1.00 88.38 98 GLN A N 1
ATOM 727 C CA . GLN A 1 98 ? 8.694 -21.302 -22.391 1.00 88.38 98 GLN A CA 1
ATOM 728 C C . GLN A 1 98 ? 9.467 -22.610 -22.224 1.00 88.38 98 GLN A C 1
ATOM 730 O O . GLN A 1 98 ? 9.193 -23.365 -21.300 1.00 88.38 98 GLN A O 1
ATOM 735 N N . THR A 1 99 ? 10.426 -22.886 -23.110 1.00 86.62 99 THR A N 1
ATOM 736 C CA . THR A 1 99 ? 11.142 -24.173 -23.108 1.00 86.62 99 THR A CA 1
ATOM 737 C C . THR A 1 99 ? 12.459 -24.134 -22.339 1.00 86.62 99 THR A C 1
ATOM 739 O O . THR A 1 99 ? 12.952 -25.181 -21.931 1.00 86.62 99 THR A O 1
ATOM 742 N N . GLY A 1 100 ? 13.067 -22.952 -22.180 1.00 82.38 100 GLY A N 1
ATOM 743 C CA . GLY A 1 100 ? 14.422 -22.822 -21.637 1.00 82.38 100 GLY A CA 1
ATOM 744 C C . GLY A 1 100 ? 15.507 -23.464 -22.514 1.00 82.38 100 GLY A C 1
ATOM 745 O O . GLY A 1 100 ? 16.660 -23.557 -22.091 1.00 82.38 100 GLY A O 1
ATOM 746 N N . ASP A 1 101 ? 15.177 -23.904 -23.735 1.00 92.00 101 ASP A N 1
ATOM 747 C CA . ASP A 1 101 ? 16.127 -24.555 -24.633 1.00 92.00 101 ASP A CA 1
ATOM 748 C C . ASP A 1 101 ? 17.152 -23.544 -25.162 1.00 92.00 101 ASP A C 1
ATOM 750 O O . ASP A 1 101 ? 16.838 -22.552 -25.834 1.00 92.00 101 ASP A O 1
ATOM 754 N N .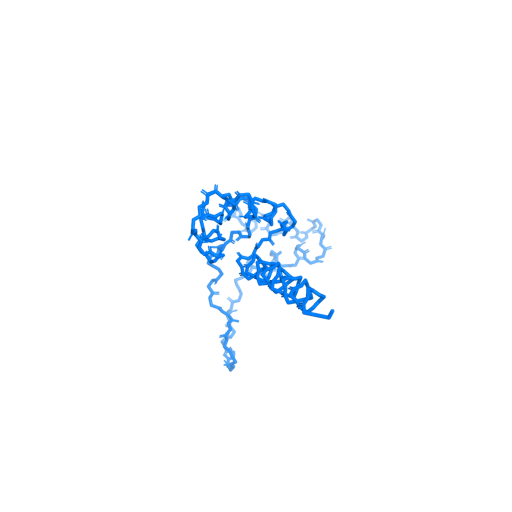 ARG A 1 102 ? 18.427 -23.853 -24.921 1.00 91.00 102 ARG A N 1
ATOM 755 C CA . ARG A 1 102 ? 19.571 -23.086 -25.412 1.00 91.00 102 ARG A CA 1
ATOM 756 C C . ARG A 1 102 ? 19.533 -22.891 -26.930 1.00 91.00 102 ARG A C 1
ATOM 758 O O . ARG A 1 102 ? 19.933 -21.831 -27.410 1.00 91.00 102 ARG A O 1
ATOM 765 N N . ARG A 1 103 ? 19.069 -23.876 -27.706 1.00 91.31 103 ARG A N 1
ATOM 766 C CA . ARG A 1 103 ? 18.984 -23.760 -29.173 1.00 91.31 103 ARG A CA 1
ATOM 767 C C . ARG A 1 103 ? 17.918 -22.751 -29.595 1.00 91.31 103 ARG A C 1
ATOM 769 O O . ARG A 1 103 ? 18.176 -21.956 -30.500 1.00 91.31 103 ARG A O 1
ATOM 776 N N . ALA A 1 104 ? 16.764 -22.747 -28.928 1.00 85.56 104 ALA A N 1
ATOM 777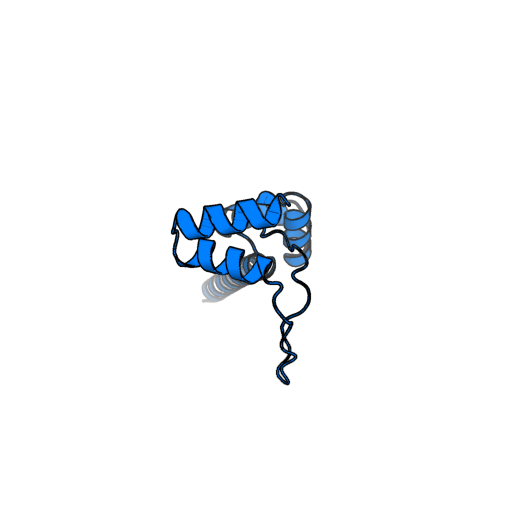 C CA . ALA A 1 104 ? 15.705 -21.765 -29.156 1.00 85.56 104 ALA A CA 1
ATOM 778 C C . ALA A 1 104 ? 16.173 -20.342 -28.812 1.00 85.56 104 ALA A C 1
ATOM 780 O O . ALA A 1 104 ? 16.005 -19.425 -29.618 1.00 85.56 104 ALA A O 1
ATOM 781 N N . LEU A 1 105 ? 16.875 -20.176 -27.685 1.00 90.69 105 LEU A N 1
ATOM 782 C CA . LEU A 1 105 ? 17.458 -18.893 -27.288 1.00 90.69 105 LEU A CA 1
ATOM 783 C C . LEU A 1 105 ? 18.493 -18.377 -28.299 1.00 90.69 105 LEU A C 1
ATOM 785 O O . LEU A 1 105 ? 18.456 -17.209 -28.683 1.00 90.69 105 LEU A O 1
ATOM 789 N N . LEU A 1 106 ? 19.412 -19.229 -28.763 1.00 93.75 106 LEU A N 1
ATOM 790 C CA . LEU A 1 106 ? 20.432 -18.821 -29.736 1.00 93.75 106 LEU A CA 1
ATOM 791 C C . LEU A 1 106 ? 19.827 -18.425 -31.086 1.00 93.75 106 LEU A C 1
ATOM 793 O O . LEU A 1 106 ? 20.325 -17.497 -31.721 1.00 93.75 106 LEU A O 1
ATOM 797 N N . ARG A 1 107 ? 18.752 -19.093 -31.517 1.00 88.00 107 ARG A N 1
ATOM 798 C CA . ARG A 1 107 ? 18.015 -18.737 -32.736 1.00 88.00 107 ARG A CA 1
ATOM 799 C C . ARG A 1 107 ? 17.370 -17.353 -32.613 1.00 88.00 107 ARG A C 1
ATOM 801 O O . ARG A 1 107 ? 17.571 -16.527 -33.499 1.00 88.00 107 ARG A O 1
ATOM 808 N N . TYR A 1 108 ? 16.704 -17.069 -31.493 1.00 91.50 108 TYR A N 1
ATOM 809 C CA . TYR A 1 108 ? 16.170 -15.736 -31.188 1.00 91.50 108 TYR A CA 1
ATOM 810 C C . TYR A 1 108 ? 17.266 -14.654 -31.185 1.00 91.50 108 TYR A C 1
ATOM 812 O O . TYR A 1 108 ? 17.131 -13.621 -31.838 1.00 91.50 108 TYR A O 1
ATOM 820 N N . LEU A 1 109 ? 18.391 -14.900 -30.501 1.00 92.00 109 LEU A N 1
ATOM 821 C CA . LEU A 1 109 ? 19.485 -13.927 -30.406 1.00 92.00 109 LEU A CA 1
ATOM 822 C C . LEU A 1 109 ? 20.165 -13.641 -31.750 1.00 92.00 109 LEU A C 1
ATOM 824 O O . LEU A 1 109 ? 20.643 -12.526 -31.943 1.00 92.00 109 LEU A O 1
ATOM 828 N N . ARG A 1 110 ? 20.218 -14.612 -32.670 1.00 89.94 110 ARG A N 1
ATOM 829 C CA . ARG A 1 110 ? 20.706 -14.379 -34.040 1.00 89.94 110 ARG A CA 1
ATOM 830 C C . ARG A 1 110 ? 19.747 -13.490 -34.821 1.00 89.94 110 ARG A C 1
ATOM 832 O O . ARG A 1 110 ? 20.198 -12.510 -35.397 1.00 89.94 110 ARG A O 1
ATOM 839 N N . GLN A 1 111 ? 18.448 -13.786 -34.771 1.00 87.69 111 GLN A N 1
ATOM 840 C CA . GLN A 1 111 ? 17.427 -13.014 -35.485 1.00 87.69 111 GLN A CA 1
ATOM 841 C C . GLN A 1 111 ? 17.309 -11.570 -34.977 1.00 87.69 111 GLN A C 1
ATOM 843 O O . GLN A 1 111 ? 16.971 -10.685 -35.743 1.00 87.69 111 GLN A O 1
ATOM 848 N N . ARG A 1 112 ? 17.605 -11.322 -33.695 1.00 86.56 112 ARG A N 1
ATOM 849 C CA . ARG A 1 112 ? 17.615 -9.976 -33.097 1.00 86.56 112 ARG A CA 1
ATOM 850 C C . ARG A 1 112 ? 18.848 -9.135 -33.469 1.00 86.56 112 ARG A C 1
ATOM 852 O O . ARG A 1 112 ? 18.832 -7.926 -33.263 1.00 86.56 112 ARG A O 1
ATOM 859 N N . ARG A 1 113 ? 19.951 -9.777 -33.869 1.00 83.06 113 ARG A N 1
ATOM 860 C CA . ARG A 1 113 ? 21.241 -9.115 -34.149 1.00 83.06 113 ARG A CA 1
ATOM 861 C C . ARG A 1 113 ? 21.449 -8.781 -35.628 1.00 83.06 113 ARG A C 1
ATOM 863 O O . ARG A 1 113 ? 22.361 -8.008 -35.907 1.00 83.06 113 ARG A O 1
ATOM 870 N N . GLY A 1 114 ? 20.688 -9.410 -36.524 1.00 61.66 114 GLY A N 1
ATOM 871 C CA . GLY A 1 114 ? 20.564 -8.990 -37.923 1.00 61.66 114 GLY A CA 1
ATOM 872 C C . GLY A 1 114 ? 19.523 -7.893 -38.052 1.00 61.66 114 GLY A C 1
ATOM 873 O O . GLY A 1 114 ? 19.686 -7.074 -38.976 1.00 61.66 114 GLY A O 1
#